Protein AF-B8IVF6-F1 (afdb_monomer_lite)

pLDDT: mean 84.0, std 19.97, range [34.59, 98.38]

Foldseek 3Di:
DPPDDDPQPDLLCVLVVLCVVVVDDLVRLCVQLVDDSLVNVCSNVQHPDVVHGDDPVNSVSVVVSVVCVVVQWDADPVVRDIDHVPPPPPPDDDDDDDDDDD

Sequence (102 aa):
MPKSPEPYTTEGERARAWREACGFSRRELAAQTGYAESSIAAIERGQWKPGQPVDEATMQTYRLACAAVALGVTFDWLTVRLRPMAADIVVGPEAYLPPRKG

Organism: Methylobacterium nodulans (strain LMG 21967 / CNCM I-2342 / ORS 2060) (NCBI:txid460265)

InterPro domains:
  IPR001387 Cro/C1-type, helix-turn-helix domain [PS50943] (16-47)
  IPR001387 Cro/C1-type, helix-turn-helix domain [SM00530] (14-78)
  IPR001387 Cro/C1-type, helix-turn-helix domain [cd00093] (12-78)
  IPR010982 Lambda repressor-like, DNA-binding domain superfamily [G3DSA:1.10.260.40] (9-82)
  IPR010982 Lambda repressor-like, DNA-binding domain superfamily [SSF47413] (9-79)

Radius of gyration: 18.38 Å; chains: 1; bounding box: 33×59×48 Å

Secondary structure (DSSP, 8-state):
-PPPP----SHHHHHHHHHHHTT--HHHHHHHH---HHHHHHHHTTEEETTEEPPHHHHHHHHHHHHHHHHTEEEETTTTEEEETT------S----PPPP-

Structure (mmCIF, N/CA/C/O backbone):
data_AF-B8IVF6-F1
#
_entry.id   AF-B8IVF6-F1
#
loop_
_atom_site.group_PDB
_atom_site.id
_atom_site.type_symbol
_atom_site.label_atom_id
_atom_site.label_alt_id
_atom_site.label_comp_id
_atom_site.label_asym_id
_atom_site.label_entity_id
_atom_site.label_seq_id
_atom_site.pdbx_PDB_ins_code
_atom_site.Cartn_x
_atom_site.Cartn_y
_atom_site.Cartn_z
_atom_site.occupancy
_atom_site.B_iso_or_equiv
_atom_site.auth_seq_id
_atom_site.auth_comp_id
_atom_site.auth_asym_id
_atom_site.auth_atom_id
_atom_site.pdbx_PDB_model_num
ATOM 1 N N . MET A 1 1 ? -10.626 -23.205 -6.540 1.00 34.59 1 MET A N 1
ATOM 2 C CA . MET A 1 1 ? -9.265 -22.816 -6.113 1.00 34.59 1 MET A CA 1
ATOM 3 C C . MET A 1 1 ? -8.821 -21.651 -6.978 1.00 34.59 1 MET A C 1
ATOM 5 O O . MET A 1 1 ? -8.915 -21.802 -8.194 1.00 34.59 1 MET A O 1
ATOM 9 N N . PRO A 1 2 ? -8.397 -20.503 -6.420 1.00 43.91 2 PRO A N 1
ATOM 10 C CA . PRO A 1 2 ? -7.670 -19.527 -7.225 1.00 43.91 2 PRO A CA 1
ATOM 11 C C . PRO A 1 2 ? -6.451 -20.228 -7.838 1.00 43.91 2 PRO A C 1
ATOM 13 O O . PRO A 1 2 ? -5.815 -21.054 -7.177 1.00 43.91 2 PRO A O 1
ATOM 16 N N . LYS A 1 3 ? -6.196 -19.983 -9.129 1.00 40.44 3 LYS A N 1
ATOM 17 C CA . LYS A 1 3 ? -5.063 -20.582 -9.840 1.00 40.44 3 LYS A CA 1
ATOM 18 C C . LYS A 1 3 ? -3.779 -20.210 -9.099 1.00 40.44 3 LYS A C 1
ATOM 20 O O . LYS A 1 3 ? -3.578 -19.039 -8.791 1.00 40.44 3 LYS A O 1
ATOM 25 N N . SER A 1 4 ? -2.951 -21.212 -8.805 1.00 40.53 4 SER A N 1
ATOM 26 C CA . SER A 1 4 ? -1.604 -21.001 -8.273 1.00 40.53 4 SER A CA 1
ATOM 27 C C . SER A 1 4 ? -0.883 -20.037 -9.217 1.00 40.53 4 SER A C 1
ATOM 29 O O . SER A 1 4 ? -0.843 -20.331 -10.415 1.00 40.53 4 SER A O 1
ATOM 31 N N . PRO A 1 5 ? -0.399 -18.875 -8.753 1.00 54.41 5 PRO A N 1
ATOM 32 C CA . PRO A 1 5 ? 0.227 -17.935 -9.658 1.00 54.41 5 PRO A CA 1
ATOM 33 C C . PRO A 1 5 ? 1.550 -18.539 -10.133 1.00 54.41 5 PRO A C 1
ATOM 35 O O . PRO A 1 5 ? 2.370 -18.975 -9.324 1.00 54.41 5 PRO A O 1
ATOM 38 N N . GLU A 1 6 ? 1.743 -18.557 -11.452 1.00 55.66 6 GLU A N 1
ATOM 39 C CA . GLU A 1 6 ? 3.069 -18.430 -12.070 1.00 55.66 6 GLU A CA 1
ATOM 40 C C . GLU A 1 6 ? 3.910 -17.452 -11.226 1.00 55.66 6 GLU A C 1
ATOM 42 O O . GLU A 1 6 ? 3.348 -16.457 -10.747 1.00 55.66 6 GLU A O 1
ATOM 47 N N . PRO A 1 7 ? 5.208 -17.703 -10.976 1.00 54.56 7 PRO A N 1
ATOM 48 C CA . PRO A 1 7 ? 5.988 -16.863 -10.075 1.00 54.56 7 PRO A CA 1
ATOM 49 C C . PRO A 1 7 ? 5.909 -15.413 -10.554 1.00 54.56 7 PRO A C 1
ATOM 51 O O . PRO A 1 7 ? 6.379 -15.094 -11.643 1.00 54.56 7 PRO A O 1
ATOM 54 N N . TYR A 1 8 ? 5.268 -14.546 -9.763 1.00 61.00 8 TYR A N 1
ATOM 55 C CA . TYR A 1 8 ? 5.114 -13.137 -10.111 1.00 61.00 8 TYR A CA 1
ATOM 56 C C . TYR A 1 8 ? 6.485 -12.553 -10.445 1.00 61.00 8 TYR A C 1
ATOM 58 O O . TYR A 1 8 ? 7.387 -12.546 -9.602 1.00 61.00 8 TYR A O 1
ATOM 66 N N . THR A 1 9 ? 6.648 -12.064 -11.668 1.00 77.25 9 THR A N 1
ATOM 67 C CA . THR A 1 9 ? 7.951 -11.642 -12.184 1.00 77.25 9 THR A CA 1
ATOM 68 C C . THR A 1 9 ? 8.347 -10.271 -11.643 1.00 77.25 9 THR A C 1
ATOM 70 O O . THR A 1 9 ? 9.534 -9.979 -11.514 1.00 77.25 9 THR A O 1
ATOM 73 N N . THR A 1 10 ? 7.372 -9.448 -11.231 1.00 89.56 10 THR A N 1
ATOM 74 C CA . THR A 1 10 ? 7.614 -8.108 -10.670 1.00 89.56 10 THR A CA 1
ATOM 75 C C . THR A 1 10 ? 6.790 -7.808 -9.413 1.00 89.56 10 THR A C 1
ATOM 77 O O . THR A 1 10 ? 5.791 -8.465 -9.110 1.00 89.56 10 THR A O 1
ATOM 80 N N . GLU A 1 11 ? 7.219 -6.807 -8.638 1.00 91.56 11 GLU A N 1
ATOM 81 C CA . GLU A 1 11 ? 6.480 -6.317 -7.461 1.00 91.56 11 GLU A CA 1
ATOM 82 C C . GLU A 1 11 ? 5.110 -5.731 -7.837 1.00 91.56 11 GLU A C 1
ATOM 84 O O . GLU A 1 11 ? 4.137 -5.938 -7.114 1.00 91.56 11 GLU A O 1
ATOM 89 N N . GLY A 1 12 ? 4.999 -5.078 -8.998 1.00 95.50 12 GLY A N 1
ATOM 90 C CA . GLY A 1 12 ? 3.726 -4.558 -9.504 1.00 95.50 12 GLY A CA 1
ATOM 91 C C . GLY A 1 12 ? 2.705 -5.663 -9.792 1.00 95.50 12 GLY A C 1
ATOM 92 O O . GLY A 1 12 ? 1.530 -5.539 -9.441 1.00 95.50 12 GLY A O 1
ATOM 93 N N . GLU A 1 13 ? 3.153 -6.795 -10.336 1.00 95.25 13 GLU A N 1
ATOM 94 C CA . GLU A 1 13 ? 2.293 -7.966 -10.543 1.00 95.25 13 GLU A CA 1
ATOM 95 C C . GLU A 1 13 ? 1.813 -8.569 -9.218 1.00 95.25 13 GLU A C 1
ATOM 97 O O . GLU A 1 13 ? 0.636 -8.914 -9.099 1.00 95.25 13 GLU A O 1
ATOM 102 N N . ARG A 1 14 ? 2.687 -8.631 -8.201 1.00 95.12 14 ARG A N 1
ATOM 103 C CA . ARG A 1 14 ? 2.309 -9.071 -6.845 1.00 95.12 14 ARG A CA 1
ATOM 104 C C . ARG A 1 14 ? 1.258 -8.156 -6.228 1.00 95.12 14 ARG A C 1
ATOM 106 O O . ARG A 1 14 ? 0.266 -8.647 -5.696 1.00 95.12 14 ARG A O 1
ATOM 113 N N . ALA A 1 15 ? 1.456 -6.842 -6.333 1.00 96.44 15 ALA A N 1
ATOM 114 C CA . ALA A 1 15 ? 0.502 -5.836 -5.877 1.00 96.44 15 ALA A CA 1
ATOM 115 C C . ALA A 1 15 ? -0.874 -6.019 -6.535 1.00 96.44 15 ALA A C 1
ATOM 117 O O . ALA A 1 15 ? -1.894 -6.088 -5.844 1.00 96.44 15 ALA A O 1
ATOM 118 N N . ARG A 1 16 ? -0.895 -6.175 -7.864 1.00 97.31 16 ARG A N 1
ATOM 119 C CA . ARG A 1 16 ? -2.123 -6.408 -8.629 1.00 97.31 16 ARG A CA 1
ATOM 120 C C . ARG A 1 16 ? -2.838 -7.679 -8.186 1.00 97.31 16 ARG A C 1
ATOM 122 O O . ARG A 1 16 ? -4.044 -7.652 -7.952 1.00 97.31 16 ARG A O 1
ATOM 129 N N . ALA A 1 17 ? -2.103 -8.780 -8.085 1.00 95.44 17 ALA A N 1
ATOM 130 C CA . ALA A 1 17 ? -2.684 -10.069 -7.755 1.00 95.44 17 ALA A CA 1
ATOM 131 C C . ALA A 1 17 ? -3.227 -10.108 -6.324 1.00 95.44 17 ALA A C 1
ATOM 133 O O . ALA A 1 17 ? -4.308 -10.646 -6.100 1.00 95.44 17 ALA A O 1
ATOM 134 N N . TRP A 1 18 ? -2.529 -9.482 -5.371 1.00 96.44 18 TRP A N 1
ATOM 135 C CA . TRP A 1 18 ? -3.044 -9.295 -4.017 1.00 96.44 18 TRP A CA 1
ATOM 136 C C . TRP A 1 18 ? -4.353 -8.495 -4.022 1.00 96.44 18 TRP A C 1
ATOM 138 O O . TRP A 1 18 ? -5.344 -8.957 -3.458 1.00 96.44 18 TRP A O 1
ATOM 148 N N . ARG A 1 19 ? -4.404 -7.347 -4.720 1.00 97.69 19 ARG A N 1
ATOM 149 C CA . ARG A 1 19 ? -5.626 -6.528 -4.808 1.00 97.69 19 ARG A CA 1
ATOM 150 C C . ARG A 1 19 ? -6.799 -7.334 -5.372 1.00 97.69 19 ARG A C 1
ATOM 152 O O . ARG A 1 19 ? -7.898 -7.286 -4.823 1.00 97.69 19 ARG A O 1
ATOM 159 N N . GLU A 1 20 ? -6.570 -8.053 -6.469 1.00 96.81 20 GLU A N 1
ATOM 160 C CA . GLU A 1 20 ? -7.591 -8.878 -7.124 1.00 96.81 20 GLU A CA 1
ATOM 161 C C . GLU A 1 20 ? -8.044 -10.042 -6.227 1.00 96.81 20 GLU A C 1
ATOM 163 O O . GLU A 1 20 ? -9.240 -10.316 -6.153 1.00 96.81 20 GLU A O 1
ATOM 168 N N . ALA A 1 21 ? -7.131 -10.670 -5.478 1.00 94.31 21 ALA A N 1
ATOM 169 C CA . ALA A 1 21 ? -7.461 -11.717 -4.509 1.00 94.31 21 ALA A CA 1
ATOM 170 C C . ALA A 1 21 ? -8.296 -11.201 -3.323 1.00 94.31 21 ALA A C 1
ATOM 172 O O . ALA A 1 21 ? -9.134 -11.935 -2.803 1.00 94.31 21 ALA A O 1
ATOM 173 N N . CYS A 1 22 ? -8.114 -9.938 -2.925 1.00 92.06 22 CYS A N 1
ATOM 174 C CA . CYS A 1 22 ? -8.962 -9.261 -1.941 1.00 92.06 22 CYS A CA 1
ATOM 175 C C . CYS A 1 22 ? -10.316 -8.795 -2.509 1.00 92.06 22 CYS A C 1
ATOM 177 O O . CYS A 1 22 ? -11.137 -8.274 -1.760 1.00 92.06 22 CYS A O 1
ATOM 179 N N . GLY A 1 23 ? -10.565 -8.965 -3.813 1.00 94.38 23 GLY A N 1
ATOM 180 C CA . GLY A 1 23 ? -11.821 -8.575 -4.457 1.00 94.38 23 GLY A CA 1
ATOM 181 C C . GLY A 1 23 ? -11.970 -7.073 -4.704 1.00 94.38 23 GLY A C 1
ATOM 182 O O . GLY A 1 23 ? -13.068 -6.623 -5.014 1.00 94.38 23 GLY A O 1
ATOM 183 N N . PHE A 1 24 ? -10.893 -6.290 -4.592 1.00 96.62 24 PHE A N 1
ATOM 184 C CA . PHE A 1 24 ? -10.953 -4.843 -4.787 1.00 96.62 24 PHE A CA 1
ATOM 185 C C . PHE A 1 24 ? -10.724 -4.445 -6.250 1.00 96.62 24 PHE A C 1
ATOM 187 O O . PHE A 1 24 ? -9.763 -4.863 -6.904 1.00 96.62 24 PHE A O 1
ATOM 194 N N . SER A 1 25 ? -11.534 -3.518 -6.751 1.00 98.19 25 SER A N 1
ATOM 195 C CA . SER A 1 25 ? -11.146 -2.644 -7.860 1.00 98.19 25 SER A CA 1
ATOM 196 C C . SER A 1 25 ? -10.048 -1.667 -7.419 1.00 98.19 25 SER A C 1
ATOM 198 O O . SER A 1 25 ? -9.838 -1.422 -6.228 1.00 98.19 25 SER A O 1
ATOM 200 N N . ARG A 1 26 ? -9.331 -1.060 -8.375 1.00 98.38 26 ARG A N 1
ATOM 201 C CA . ARG A 1 26 ? -8.333 -0.024 -8.045 1.00 98.38 26 ARG A CA 1
ATOM 202 C C . ARG A 1 26 ? -8.972 1.168 -7.333 1.00 98.38 26 ARG A C 1
ATOM 204 O O . ARG A 1 26 ? -8.397 1.668 -6.374 1.00 98.38 26 ARG A O 1
ATOM 211 N N . ARG A 1 27 ? -10.172 1.574 -7.759 1.00 97.81 27 ARG A N 1
ATOM 212 C CA . ARG A 1 27 ? -10.964 2.641 -7.132 1.00 97.81 27 ARG A CA 1
ATOM 213 C C . ARG A 1 27 ? -11.316 2.338 -5.672 1.00 97.81 27 ARG A C 1
ATOM 215 O O . ARG A 1 27 ? -11.244 3.227 -4.832 1.00 97.81 27 ARG A O 1
ATOM 222 N N . GLU A 1 28 ? -11.674 1.096 -5.353 1.00 97.44 28 GLU A N 1
ATOM 223 C CA . GLU A 1 28 ? -11.977 0.696 -3.970 1.00 97.44 28 GLU A CA 1
ATOM 224 C C . GLU A 1 28 ? -10.723 0.661 -3.097 1.00 97.44 28 GLU A C 1
ATOM 226 O O . GLU A 1 28 ? -10.751 1.137 -1.964 1.00 97.44 28 GLU A O 1
ATOM 231 N N . LEU A 1 29 ? -9.600 0.165 -3.625 1.00 97.38 29 LEU A N 1
ATOM 232 C CA . LEU A 1 29 ? -8.335 0.203 -2.893 1.00 97.38 29 LEU A CA 1
ATOM 233 C C . LEU A 1 29 ? -7.842 1.645 -2.683 1.00 97.38 29 LEU A C 1
ATOM 235 O O . LEU A 1 29 ? -7.336 1.973 -1.611 1.00 97.38 29 LEU A O 1
ATOM 239 N N . ALA A 1 30 ? -8.023 2.520 -3.674 1.00 97.75 30 ALA A N 1
ATOM 240 C CA . ALA A 1 30 ? -7.736 3.950 -3.564 1.00 97.75 30 ALA A CA 1
ATOM 241 C C . ALA A 1 30 ? -8.503 4.590 -2.398 1.00 97.75 30 ALA A C 1
ATOM 243 O O . ALA A 1 30 ? -7.903 5.273 -1.571 1.00 97.75 30 ALA A O 1
ATOM 244 N N . ALA A 1 31 ? -9.802 4.294 -2.272 1.00 95.25 31 ALA A N 1
ATOM 245 C CA . ALA A 1 31 ? -10.631 4.808 -1.182 1.00 95.25 31 ALA A CA 1
ATOM 246 C C . ALA A 1 31 ? -10.139 4.376 0.212 1.00 95.25 31 ALA A C 1
ATOM 248 O O . ALA A 1 31 ? -10.272 5.138 1.164 1.00 95.25 31 ALA A O 1
ATOM 249 N N . GLN A 1 32 ? -9.554 3.182 0.335 1.00 94.31 32 GLN A N 1
ATOM 250 C CA . GLN A 1 32 ? -9.069 2.664 1.620 1.00 94.31 32 GLN A CA 1
ATOM 251 C C . GLN A 1 32 ? -7.639 3.092 1.962 1.00 94.31 32 GLN A C 1
ATOM 253 O O . GLN A 1 32 ? -7.295 3.215 3.133 1.00 94.31 32 GLN A O 1
ATOM 258 N N . THR A 1 33 ? -6.795 3.300 0.952 1.00 95.75 33 THR A N 1
ATOM 259 C CA . THR A 1 33 ? -5.366 3.604 1.141 1.00 95.75 33 THR A CA 1
ATOM 260 C C . THR A 1 33 ? -5.038 5.091 1.043 1.00 95.75 33 THR A C 1
ATOM 262 O O . THR A 1 33 ? -3.939 5.495 1.411 1.00 95.75 33 THR A O 1
ATOM 265 N N . GLY A 1 34 ? -5.949 5.906 0.503 1.00 94.81 34 GLY A N 1
ATOM 266 C CA . GLY A 1 34 ? -5.706 7.320 0.209 1.00 94.81 34 GLY A CA 1
ATOM 267 C C . GLY A 1 34 ? -4.852 7.569 -1.042 1.00 94.81 34 GLY A C 1
ATOM 268 O O . GLY A 1 34 ? -4.597 8.722 -1.386 1.00 94.81 34 GLY A O 1
ATOM 269 N N . TYR A 1 35 ? -4.419 6.524 -1.754 1.00 97.56 35 TYR A N 1
ATOM 270 C CA . TYR A 1 35 ? -3.745 6.676 -3.044 1.00 97.56 35 TYR A CA 1
ATOM 271 C C . TYR A 1 35 ? -4.734 7.080 -4.138 1.00 97.56 35 TYR A C 1
ATOM 273 O O . TYR A 1 35 ? -5.886 6.656 -4.146 1.00 97.56 35 TYR A O 1
ATOM 281 N N . ALA A 1 36 ? -4.260 7.823 -5.139 1.00 97.88 36 ALA A N 1
ATOM 282 C CA . ALA A 1 36 ? -5.014 7.989 -6.376 1.00 97.88 36 ALA A CA 1
ATOM 283 C C . ALA A 1 36 ? -5.099 6.656 -7.142 1.00 97.88 36 ALA A C 1
ATOM 285 O O . ALA A 1 36 ? -4.131 5.894 -7.202 1.00 97.88 36 ALA A O 1
ATOM 286 N N . GLU A 1 37 ? -6.228 6.403 -7.806 1.00 98.25 37 GLU A N 1
ATOM 287 C CA . GLU A 1 37 ? -6.419 5.204 -8.637 1.00 98.25 37 GLU A CA 1
ATOM 288 C C . GLU A 1 37 ? -5.346 5.078 -9.735 1.00 98.25 37 GLU A C 1
ATOM 290 O O . GLU A 1 37 ? -4.831 3.990 -10.004 1.00 98.25 37 GLU A O 1
ATOM 295 N N . SER A 1 38 ? -4.951 6.208 -10.330 1.00 97.25 38 SER A N 1
ATOM 296 C CA . SER A 1 38 ? -3.876 6.286 -11.324 1.00 97.25 38 SER A CA 1
ATOM 297 C C . SER A 1 38 ? -2.511 5.899 -10.751 1.00 97.25 38 SER A C 1
ATOM 299 O O . SER A 1 38 ? -1.720 5.263 -11.449 1.00 97.25 38 SER A O 1
ATOM 301 N N . SER A 1 39 ? -2.250 6.217 -9.480 1.00 97.81 39 SER A N 1
ATOM 302 C CA . SER A 1 39 ? -1.027 5.809 -8.788 1.00 97.81 39 SER A CA 1
ATOM 303 C C . SER A 1 39 ? -0.982 4.305 -8.569 1.00 97.81 39 SER A C 1
ATOM 305 O O . SER A 1 39 ? 0.040 3.682 -8.837 1.00 97.81 39 SER A O 1
ATOM 307 N N . ILE A 1 40 ? -2.105 3.702 -8.177 1.00 98.38 40 ILE A N 1
ATOM 308 C CA . ILE A 1 40 ? -2.222 2.243 -8.061 1.00 98.38 40 ILE A CA 1
ATOM 309 C C . ILE A 1 40 ? -1.965 1.585 -9.420 1.00 98.38 40 ILE A C 1
ATOM 311 O O . ILE A 1 40 ? -1.183 0.645 -9.516 1.00 98.38 40 ILE A O 1
ATOM 315 N N . ALA A 1 41 ? -2.557 2.109 -10.498 1.00 98.12 41 ALA A N 1
ATOM 316 C CA . ALA A 1 41 ? -2.319 1.589 -11.844 1.00 98.12 41 ALA A CA 1
ATOM 317 C C . ALA A 1 41 ? -0.845 1.705 -12.283 1.00 98.12 41 ALA A C 1
ATOM 319 O O . ALA A 1 41 ? -0.333 0.815 -12.962 1.00 98.12 41 ALA A O 1
ATOM 320 N N . ALA A 1 42 ? -0.157 2.786 -11.907 1.00 97.50 42 ALA A N 1
ATOM 321 C CA . ALA A 1 42 ? 1.266 2.969 -12.181 1.00 97.50 42 ALA A CA 1
ATOM 322 C C . ALA A 1 42 ? 2.147 1.985 -11.396 1.00 97.50 42 ALA A C 1
ATOM 324 O O . ALA A 1 42 ? 3.048 1.374 -11.976 1.00 97.50 42 ALA A O 1
ATOM 325 N N . ILE A 1 43 ? 1.834 1.782 -10.115 1.00 97.88 43 ILE A N 1
ATOM 326 C CA . ILE A 1 43 ? 2.494 0.819 -9.229 1.00 97.88 43 ILE A CA 1
ATOM 327 C C . ILE A 1 43 ? 2.347 -0.609 -9.751 1.00 97.88 43 ILE A C 1
ATOM 329 O O . ILE A 1 43 ? 3.341 -1.314 -9.902 1.00 97.88 43 ILE A O 1
ATOM 333 N N . GLU A 1 44 ? 1.134 -1.020 -10.115 1.00 97.50 44 GLU A N 1
ATOM 334 C CA . GLU A 1 44 ? 0.877 -2.367 -10.638 1.00 97.50 44 GLU A CA 1
ATOM 335 C C . GLU A 1 44 ? 1.575 -2.646 -11.970 1.00 97.50 44 GLU A C 1
ATOM 337 O O . GLU A 1 44 ? 1.917 -3.786 -12.273 1.00 97.50 44 GLU A O 1
ATOM 342 N N . ARG A 1 45 ? 1.804 -1.603 -12.772 1.00 96.12 45 ARG A N 1
ATOM 343 C CA . ARG A 1 45 ? 2.600 -1.684 -14.002 1.00 96.12 45 ARG A CA 1
ATOM 344 C C . ARG A 1 45 ? 4.111 -1.639 -13.730 1.00 96.12 45 ARG A C 1
ATOM 346 O O . ARG A 1 45 ? 4.897 -1.886 -14.638 1.00 96.12 45 ARG A O 1
ATOM 353 N N . GLY A 1 46 ? 4.529 -1.284 -12.514 1.00 95.56 46 GLY A N 1
ATOM 354 C CA . GLY A 1 46 ? 5.930 -1.088 -12.138 1.00 95.56 46 GLY A CA 1
ATOM 355 C C . GLY A 1 46 ? 6.563 0.187 -12.706 1.00 95.56 46 GLY A C 1
ATOM 356 O O . GLY A 1 46 ? 7.785 0.320 -12.684 1.00 95.56 46 GLY A O 1
ATOM 357 N N . GLN A 1 47 ? 5.764 1.127 -13.230 1.00 94.56 47 GLN A N 1
ATOM 358 C CA . GLN A 1 47 ? 6.258 2.343 -13.884 1.00 94.56 47 GLN A CA 1
ATOM 359 C C . GLN A 1 47 ? 5.388 3.566 -13.583 1.00 94.56 47 GLN A C 1
ATOM 361 O O . GLN A 1 47 ? 4.213 3.624 -13.978 1.00 94.56 47 GLN A O 1
ATOM 366 N N . TRP A 1 48 ? 6.010 4.583 -12.978 1.00 89.88 48 TRP A N 1
ATOM 367 C CA . TRP A 1 48 ? 5.394 5.885 -12.711 1.00 89.88 48 TRP A CA 1
ATOM 368 C C . TRP A 1 48 ? 5.081 6.651 -13.994 1.00 89.88 48 TRP A C 1
ATOM 370 O O . TRP A 1 48 ? 3.996 7.210 -14.153 1.00 89.88 48 TRP A O 1
ATOM 380 N N . LYS A 1 49 ? 6.037 6.642 -14.922 1.00 89.12 49 LYS A N 1
ATOM 381 C CA . LYS A 1 49 ? 5.967 7.232 -16.262 1.00 89.12 49 LYS A CA 1
ATOM 382 C C . LYS A 1 49 ? 6.697 6.299 -17.236 1.00 89.12 49 LYS A C 1
ATOM 384 O O . LYS A 1 49 ? 7.451 5.441 -16.774 1.00 89.12 49 LYS A O 1
ATOM 389 N N . PRO A 1 50 ? 6.513 6.436 -18.560 1.00 89.19 50 PRO A N 1
ATOM 390 C CA . PRO A 1 50 ? 7.245 5.623 -19.529 1.00 89.19 50 PRO A CA 1
ATOM 391 C C . PRO A 1 50 ? 8.758 5.656 -19.269 1.00 89.19 50 PRO A C 1
ATOM 393 O O . PRO A 1 50 ? 9.354 6.728 -19.211 1.00 89.19 50 PRO A O 1
ATOM 396 N N . GLY A 1 51 ? 9.358 4.482 -19.060 1.00 90.31 51 GLY A N 1
ATOM 397 C CA . GLY A 1 51 ? 10.792 4.339 -18.776 1.00 90.31 51 GLY A CA 1
ATOM 398 C C . GLY A 1 51 ? 11.237 4.744 -17.364 1.00 90.31 51 GLY A C 1
ATOM 399 O O . GLY A 1 51 ? 12.405 4.564 -17.037 1.00 90.31 51 GLY A O 1
ATOM 400 N N . GLN A 1 52 ? 10.334 5.242 -16.514 1.00 93.62 52 GLN A N 1
ATOM 401 C CA . GLN A 1 52 ? 10.626 5.565 -15.119 1.00 93.62 52 GLN A CA 1
ATOM 402 C C . GLN A 1 52 ? 10.057 4.469 -14.202 1.00 93.62 52 GLN A C 1
ATOM 404 O O . GLN A 1 52 ? 8.835 4.435 -13.997 1.00 93.62 52 GLN A O 1
ATOM 409 N N . PRO A 1 53 ? 10.902 3.579 -13.644 1.00 94.19 53 PRO A N 1
ATOM 410 C CA . PRO A 1 53 ? 10.441 2.548 -12.726 1.00 94.19 53 PRO A CA 1
ATOM 411 C C . PRO A 1 53 ? 9.911 3.163 -11.429 1.00 94.19 53 PRO A C 1
ATOM 413 O O . PRO A 1 53 ? 10.268 4.281 -11.049 1.00 94.19 53 PRO A O 1
ATOM 416 N N . VAL A 1 54 ? 9.048 2.417 -10.749 1.00 95.44 54 VAL A N 1
ATOM 417 C CA . VAL A 1 54 ? 8.652 2.734 -9.376 1.00 95.44 54 VAL A CA 1
ATOM 418 C C . VAL A 1 54 ? 9.828 2.422 -8.457 1.00 95.44 54 VAL A C 1
ATOM 420 O O . VAL A 1 54 ? 10.356 1.312 -8.486 1.00 95.44 54 VAL A O 1
ATOM 423 N N . ASP A 1 55 ? 10.264 3.408 -7.676 1.00 95.69 55 ASP A N 1
ATOM 424 C CA . ASP A 1 55 ? 11.354 3.219 -6.723 1.00 95.69 55 ASP A CA 1
ATOM 425 C C . ASP A 1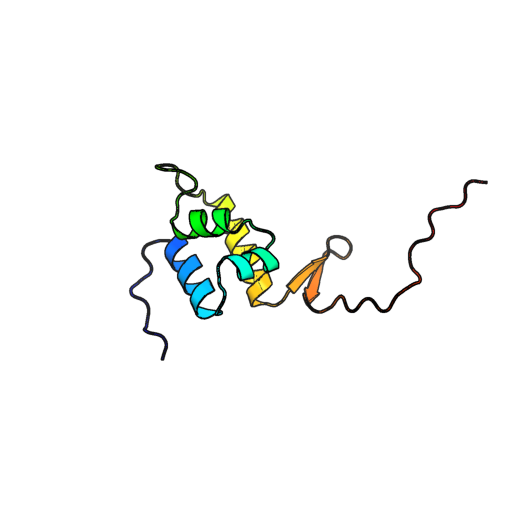 55 ? 10.936 2.366 -5.513 1.00 95.69 55 ASP A C 1
ATOM 427 O O . ASP A 1 55 ? 9.754 2.193 -5.199 1.00 95.69 55 ASP A O 1
ATOM 431 N N . GLU A 1 56 ? 11.935 1.820 -4.820 1.00 95.38 56 GLU A N 1
ATOM 432 C CA . GLU A 1 56 ? 11.706 0.916 -3.691 1.00 95.38 56 GLU A CA 1
ATOM 433 C C . GLU A 1 56 ? 11.017 1.614 -2.510 1.00 95.38 56 GLU A C 1
ATOM 435 O O . GLU A 1 56 ? 10.183 1.001 -1.851 1.00 95.38 56 GLU A O 1
ATOM 440 N N . ALA A 1 57 ? 11.299 2.897 -2.261 1.00 96.56 57 ALA A N 1
ATOM 441 C CA . ALA A 1 57 ? 10.670 3.640 -1.168 1.00 96.56 57 ALA A CA 1
ATOM 442 C C . ALA A 1 57 ? 9.156 3.772 -1.389 1.00 96.56 57 ALA A C 1
ATOM 444 O O . ALA A 1 57 ? 8.363 3.486 -0.491 1.00 96.56 57 ALA A O 1
ATOM 445 N N . THR A 1 58 ? 8.751 4.118 -2.611 1.00 96.00 58 THR A N 1
ATOM 446 C CA . THR A 1 58 ? 7.351 4.137 -3.033 1.00 96.00 58 THR A CA 1
ATOM 447 C C . THR A 1 58 ? 6.709 2.772 -2.831 1.00 96.00 58 THR A C 1
ATOM 449 O O . THR A 1 58 ? 5.609 2.684 -2.274 1.00 96.00 58 THR A O 1
ATOM 452 N N . MET A 1 59 ? 7.378 1.702 -3.277 1.00 96.25 59 MET A N 1
ATOM 453 C CA . MET A 1 59 ? 6.842 0.357 -3.111 1.00 96.25 59 MET A CA 1
ATOM 454 C C . MET A 1 59 ? 6.698 -0.027 -1.645 1.00 96.25 59 MET A C 1
ATOM 456 O O . MET A 1 59 ? 5.669 -0.574 -1.255 1.00 96.25 59 MET A O 1
ATOM 460 N N . GLN A 1 60 ? 7.680 0.294 -0.810 1.00 97.38 60 GLN A N 1
ATOM 461 C CA . GLN A 1 60 ? 7.611 0.045 0.621 1.00 97.38 60 GLN A CA 1
ATOM 462 C C . GLN A 1 60 ? 6.413 0.763 1.257 1.00 97.38 60 GLN A C 1
ATOM 464 O O . GLN A 1 60 ? 5.654 0.130 1.993 1.00 97.38 60 GLN A O 1
ATOM 469 N N . THR A 1 61 ? 6.188 2.044 0.947 1.00 97.75 61 THR A N 1
ATOM 470 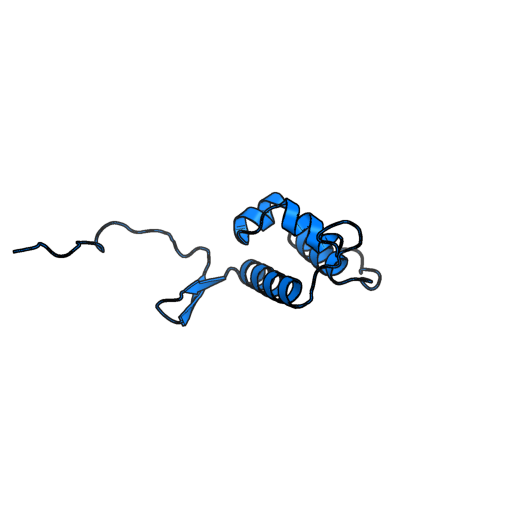C CA . THR A 1 61 ? 5.013 2.782 1.441 1.00 97.75 61 THR A CA 1
ATOM 471 C C . THR A 1 61 ? 3.710 2.136 0.975 1.00 97.75 61 THR A C 1
ATOM 473 O O . THR A 1 61 ? 2.795 1.940 1.775 1.00 97.75 61 THR A O 1
ATOM 476 N N . TYR A 1 62 ? 3.639 1.729 -0.293 1.00 97.56 62 TYR A N 1
ATOM 477 C CA . TYR A 1 62 ? 2.455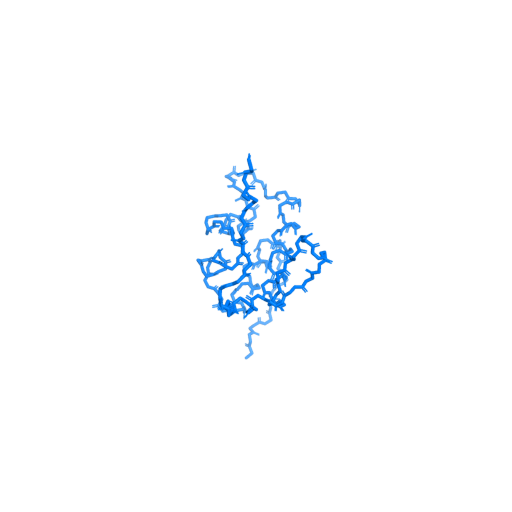 1.076 -0.837 1.00 97.56 62 TYR A CA 1
ATOM 478 C C . TYR A 1 62 ? 2.179 -0.286 -0.182 1.00 97.56 62 TYR A C 1
ATOM 480 O O . TYR A 1 62 ? 1.028 -0.586 0.143 1.00 97.56 62 TYR A O 1
ATOM 488 N N . ARG A 1 63 ? 3.219 -1.089 0.093 1.00 96.94 63 ARG A N 1
ATOM 489 C CA . ARG A 1 63 ? 3.090 -2.355 0.836 1.00 96.94 63 ARG A CA 1
ATOM 490 C C . ARG A 1 63 ? 2.522 -2.122 2.234 1.00 96.94 63 ARG A C 1
ATOM 492 O O . ARG A 1 63 ? 1.626 -2.853 2.642 1.00 96.94 63 ARG A O 1
ATOM 499 N N . LEU A 1 64 ? 2.999 -1.100 2.947 1.00 97.56 64 LEU A N 1
ATOM 500 C CA . LEU A 1 64 ? 2.487 -0.761 4.279 1.00 97.56 64 LEU A CA 1
ATOM 501 C C . LEU A 1 64 ? 1.019 -0.319 4.234 1.00 97.56 64 LEU A C 1
ATOM 503 O O . LEU A 1 64 ? 0.231 -0.765 5.064 1.00 97.56 64 LEU A O 1
ATOM 507 N N . ALA A 1 65 ? 0.630 0.486 3.242 1.00 96.62 65 ALA A N 1
ATOM 508 C CA . ALA A 1 65 ? -0.766 0.875 3.050 1.00 96.62 65 ALA A CA 1
ATOM 509 C C . ALA A 1 65 ? -1.666 -0.339 2.750 1.00 96.62 65 ALA A C 1
ATOM 511 O O . ALA A 1 65 ? -2.730 -0.487 3.348 1.00 96.62 65 ALA A O 1
ATOM 512 N N . CYS A 1 66 ? -1.225 -1.252 1.880 1.00 97.00 66 CYS A N 1
ATOM 513 C CA . CYS A 1 66 ? -1.959 -2.486 1.586 1.00 97.00 66 CYS A CA 1
ATOM 514 C C . CYS A 1 66 ? -2.051 -3.410 2.809 1.00 97.00 66 CYS A C 1
ATOM 516 O O . CYS A 1 66 ? -3.102 -3.994 3.058 1.00 97.00 66 CYS A O 1
ATOM 518 N N . ALA A 1 67 ? -0.981 -3.518 3.602 1.00 96.56 67 ALA A N 1
ATOM 519 C CA . ALA A 1 67 ? -0.981 -4.291 4.840 1.00 96.56 67 ALA A CA 1
ATOM 520 C C . ALA A 1 67 ? -1.967 -3.719 5.870 1.00 96.56 67 ALA A C 1
ATOM 522 O O . ALA A 1 67 ? -2.695 -4.483 6.499 1.00 96.56 67 ALA A O 1
ATOM 523 N N . ALA A 1 68 ? -2.039 -2.392 6.004 1.00 96.31 68 ALA A N 1
ATOM 524 C CA . ALA A 1 68 ? -3.010 -1.723 6.865 1.00 96.31 68 ALA A CA 1
ATOM 525 C C . ALA A 1 68 ? -4.454 -2.086 6.471 1.00 96.31 68 ALA A C 1
ATOM 527 O O . ALA A 1 68 ? -5.239 -2.500 7.324 1.00 96.31 68 ALA A O 1
ATOM 528 N N . VAL A 1 69 ? -4.762 -2.058 5.167 1.00 95.38 69 VAL A N 1
ATOM 529 C CA . VAL A 1 69 ? -6.059 -2.497 4.624 1.00 95.38 69 VAL A CA 1
ATOM 530 C C . VAL A 1 69 ? -6.317 -3.981 4.892 1.00 95.38 69 VAL A C 1
ATOM 532 O O . VAL A 1 69 ? -7.388 -4.334 5.375 1.00 95.38 69 VAL A O 1
ATOM 535 N N . ALA A 1 70 ? -5.338 -4.853 4.633 1.00 93.69 70 ALA A N 1
ATOM 536 C CA . ALA A 1 70 ? -5.468 -6.297 4.848 1.00 93.69 70 ALA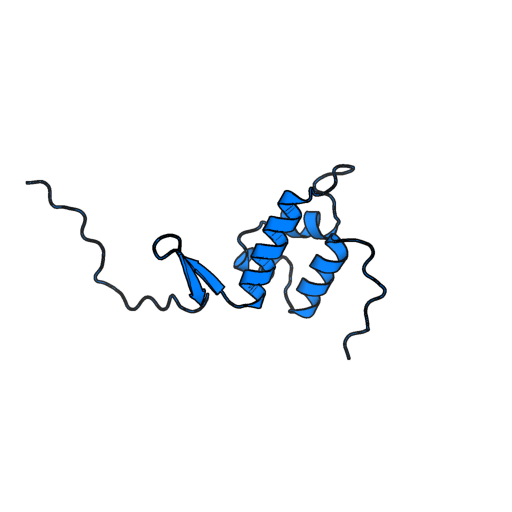 A CA 1
ATOM 537 C C . ALA A 1 70 ? -5.782 -6.651 6.310 1.00 93.69 70 ALA A C 1
ATOM 539 O O . ALA A 1 70 ? -6.524 -7.591 6.584 1.00 93.69 70 ALA A O 1
ATOM 540 N N . LEU A 1 71 ? -5.193 -5.901 7.241 1.00 94.44 71 LEU A N 1
ATOM 541 C CA . LEU A 1 71 ? -5.355 -6.086 8.680 1.00 94.44 71 LEU A CA 1
ATOM 542 C C . LEU A 1 71 ? -6.561 -5.321 9.245 1.00 94.44 71 LEU A C 1
ATOM 544 O O . LEU A 1 71 ? -6.902 -5.512 10.411 1.00 94.44 71 LEU A O 1
ATOM 548 N N . GLY A 1 72 ? -7.194 -4.451 8.451 1.00 94.38 72 GLY A N 1
ATOM 549 C CA . GLY A 1 72 ? -8.276 -3.580 8.902 1.00 94.38 72 GLY A CA 1
ATOM 550 C C . GLY A 1 72 ? -7.829 -2.594 9.981 1.00 94.38 72 GLY A C 1
ATOM 551 O O . GLY A 1 72 ? -8.581 -2.347 10.926 1.00 94.38 72 GLY A O 1
ATOM 552 N N . VAL A 1 73 ? -6.611 -2.048 9.873 1.00 95.00 73 VAL A N 1
ATOM 553 C CA . VAL A 1 73 ? -6.021 -1.132 10.864 1.00 95.00 73 VAL A CA 1
ATOM 554 C C . VAL A 1 73 ? -5.608 0.216 10.274 1.00 95.00 73 VAL A C 1
ATOM 556 O O . VAL A 1 73 ? -5.196 0.318 9.127 1.00 95.00 73 VAL A O 1
ATOM 559 N N . THR A 1 74 ? -5.685 1.260 11.091 1.00 93.25 74 THR A N 1
ATOM 560 C CA . THR A 1 74 ? -5.120 2.592 10.856 1.00 93.25 74 THR A CA 1
ATOM 561 C C . THR A 1 74 ? -4.092 2.915 11.940 1.00 93.25 74 THR A C 1
ATOM 563 O O . THR A 1 74 ? -4.050 2.246 12.974 1.00 93.25 74 THR A O 1
ATOM 566 N N . PHE A 1 75 ? -3.258 3.930 11.726 1.00 93.31 75 PHE A N 1
ATOM 567 C CA . PHE A 1 75 ? -2.278 4.385 12.709 1.00 93.31 75 PHE A CA 1
ATOM 568 C C . PHE A 1 75 ? -2.724 5.696 13.362 1.00 93.31 75 PHE A C 1
ATOM 570 O O . PHE A 1 75 ? -2.926 6.703 12.685 1.00 93.31 75 PHE A O 1
ATOM 577 N N . ASP A 1 76 ? -2.853 5.683 14.687 1.00 92.31 76 ASP A N 1
ATOM 578 C CA . ASP A 1 76 ? -3.123 6.872 15.490 1.00 92.31 76 ASP A CA 1
ATOM 579 C C . ASP A 1 76 ? -1.801 7.504 15.941 1.00 92.31 76 ASP A C 1
ATOM 581 O O . ASP A 1 76 ? -1.072 6.948 16.768 1.00 92.31 76 ASP A O 1
ATOM 585 N N . TRP A 1 77 ? -1.513 8.691 15.409 1.00 91.88 77 TRP A N 1
ATOM 586 C CA . TRP A 1 77 ? -0.314 9.464 15.728 1.00 91.88 77 TRP A CA 1
ATOM 587 C C . TRP A 1 77 ? -0.275 9.971 17.171 1.00 91.88 77 TRP A C 1
ATOM 589 O O . TRP A 1 77 ? 0.814 10.123 17.720 1.00 91.88 77 TRP A O 1
ATOM 599 N N . LEU A 1 78 ? -1.429 10.228 17.794 1.00 94.31 78 LEU A N 1
ATOM 600 C CA . LEU A 1 78 ? -1.494 10.782 19.148 1.00 94.31 78 LEU A CA 1
ATOM 601 C C . LEU A 1 78 ? -1.149 9.725 20.194 1.00 94.31 78 LEU A C 1
ATOM 603 O O . LEU A 1 78 ? -0.457 10.013 21.168 1.00 94.31 78 LEU A O 1
ATOM 607 N N . THR A 1 79 ? -1.624 8.497 19.990 1.00 94.81 79 THR A N 1
ATOM 608 C CA . THR A 1 79 ? -1.378 7.386 20.921 1.00 94.81 79 THR A CA 1
ATOM 609 C C . THR A 1 79 ? -0.224 6.483 20.494 1.00 94.81 79 THR A C 1
ATOM 611 O O . THR A 1 79 ? 0.244 5.667 21.292 1.00 94.81 79 THR A O 1
ATOM 614 N N . VAL A 1 80 ? 0.276 6.641 19.264 1.00 94.44 80 VAL A N 1
ATOM 615 C CA . VAL A 1 80 ? 1.323 5.806 18.656 1.00 94.44 80 VAL A CA 1
ATOM 616 C C . VAL A 1 80 ? 0.903 4.331 18.704 1.00 94.44 80 VAL A C 1
ATOM 618 O O . VAL A 1 80 ? 1.599 3.471 19.255 1.00 94.44 80 VAL A O 1
ATOM 621 N N . ARG A 1 81 ? -0.305 4.036 18.208 1.00 93.81 81 ARG A N 1
ATOM 622 C CA . ARG A 1 81 ? -0.912 2.691 18.201 1.00 93.81 81 ARG A CA 1
ATOM 623 C C . ARG A 1 81 ? -1.651 2.424 16.893 1.00 93.81 81 ARG A C 1
ATOM 625 O O . ARG A 1 81 ? -2.159 3.340 16.253 1.00 93.81 81 ARG A O 1
ATOM 632 N N . LEU A 1 82 ? -1.755 1.144 16.536 1.00 94.25 82 LEU A N 1
ATOM 633 C CA . LEU A 1 82 ? -2.697 0.692 15.514 1.00 94.25 82 LEU A CA 1
ATOM 634 C C . LEU A 1 82 ? -4.114 0.658 16.100 1.00 94.25 82 LEU A C 1
ATOM 636 O O . LEU A 1 82 ? -4.304 0.201 17.229 1.00 94.25 82 LEU A O 1
ATOM 640 N N . ARG A 1 83 ? -5.103 1.124 15.336 1.00 93.00 83 ARG A N 1
ATOM 641 C CA . ARG A 1 83 ? -6.531 1.105 15.686 1.00 93.00 83 ARG A CA 1
ATOM 642 C C . ARG A 1 83 ? -7.333 0.416 14.587 1.00 93.00 83 ARG A C 1
ATOM 644 O O . ARG A 1 83 ? -6.931 0.516 13.434 1.00 93.00 83 ARG A O 1
ATOM 651 N N . PRO A 1 84 ? -8.455 -0.253 14.887 1.00 92.75 84 PRO A N 1
ATOM 652 C CA . PRO A 1 84 ? -9.319 -0.792 13.841 1.00 92.75 84 PRO A CA 1
ATOM 653 C C . PRO A 1 84 ? -9.825 0.325 12.918 1.00 92.75 84 PRO A C 1
ATOM 655 O O . PRO A 1 84 ? -10.271 1.363 13.402 1.00 92.75 84 PRO A O 1
ATOM 658 N N . MET A 1 85 ? -9.812 0.112 11.601 1.00 85.44 85 MET A N 1
ATOM 659 C CA . MET A 1 85 ? -10.346 1.078 10.622 1.00 85.44 85 MET A CA 1
ATOM 660 C C . MET A 1 85 ? -11.861 1.291 10.768 1.00 85.44 85 MET A C 1
ATOM 662 O O . MET A 1 85 ? -12.376 2.323 10.360 1.00 85.44 85 MET A O 1
ATOM 666 N N . ALA A 1 86 ? -12.574 0.341 11.379 1.00 72.94 86 ALA A N 1
ATOM 667 C CA . ALA A 1 86 ? -14.013 0.419 11.638 1.00 72.94 86 ALA A CA 1
ATOM 668 C C . ALA A 1 86 ? -14.385 1.173 12.937 1.00 72.94 86 ALA A C 1
ATOM 670 O O . ALA A 1 86 ? -15.553 1.179 13.315 1.00 72.94 86 ALA A O 1
ATOM 671 N N . ALA A 1 87 ? -13.421 1.763 13.657 1.00 54.09 87 ALA A N 1
ATOM 672 C CA . ALA A 1 87 ? -13.657 2.296 15.003 1.00 54.09 87 ALA A CA 1
ATOM 673 C C . ALA A 1 87 ? -14.281 3.703 15.062 1.00 54.09 87 ALA A C 1
ATOM 675 O O . ALA A 1 87 ? -14.672 4.126 16.147 1.00 54.09 87 ALA A O 1
ATOM 676 N N . ASP A 1 88 ? -14.456 4.403 13.939 1.00 47.00 88 ASP A N 1
ATOM 677 C CA . ASP A 1 88 ? -15.117 5.714 13.933 1.00 47.00 88 ASP A CA 1
ATOM 678 C C . ASP A 1 88 ? -16.647 5.579 13.798 1.00 47.00 88 ASP A C 1
ATOM 680 O O . ASP A 1 88 ? -17.279 6.188 12.935 1.00 47.00 88 ASP A O 1
ATOM 684 N N . ILE A 1 89 ? -17.280 4.820 14.702 1.00 41.66 89 ILE A N 1
ATOM 685 C CA . ILE A 1 89 ? -18.605 5.237 15.173 1.00 41.66 89 ILE A CA 1
ATOM 686 C C . ILE A 1 89 ? -18.332 6.374 16.149 1.00 41.66 89 ILE A C 1
ATOM 688 O O . ILE A 1 89 ? -18.069 6.167 17.333 1.00 41.66 89 ILE A O 1
ATOM 692 N N . VAL A 1 90 ? -18.371 7.594 15.623 1.00 43.12 90 VAL A N 1
ATOM 693 C CA . VAL A 1 90 ? -18.483 8.803 16.430 1.00 43.12 90 VAL A CA 1
ATOM 694 C C . VAL A 1 90 ? -19.794 8.703 17.212 1.00 43.12 90 VAL A C 1
ATOM 696 O O . VAL A 1 90 ? -20.865 9.027 16.705 1.00 43.12 90 VAL A O 1
ATOM 699 N N . VAL A 1 91 ? -19.721 8.258 18.465 1.00 42.06 91 VAL A N 1
ATOM 700 C CA . VAL A 1 91 ? -20.705 8.654 19.474 1.00 42.06 91 VAL A CA 1
ATOM 701 C C . VAL A 1 91 ? -20.381 10.120 19.780 1.00 42.06 91 VAL A C 1
ATOM 703 O O . VAL A 1 91 ? -19.440 10.408 20.514 1.00 42.06 91 VAL A O 1
ATOM 706 N N . GLY A 1 92 ? -21.046 11.066 19.109 1.00 36.16 92 GLY A N 1
ATOM 707 C CA . GLY A 1 92 ? -20.877 12.501 19.398 1.00 36.16 92 GLY A CA 1
ATOM 708 C C . GLY A 1 92 ? -21.487 12.892 20.756 1.00 36.16 92 GLY A C 1
ATOM 709 O O . GLY A 1 92 ? -22.091 12.036 21.402 1.00 36.16 92 GLY A O 1
ATOM 710 N N . PRO A 1 93 ? -21.471 14.177 21.168 1.00 45.44 93 PRO A N 1
ATOM 711 C CA . PRO A 1 93 ? -20.614 15.296 20.772 1.00 45.44 93 PRO A CA 1
ATOM 712 C C . PRO A 1 93 ? -20.072 16.040 22.021 1.00 45.44 93 PRO A C 1
ATOM 714 O O . PRO A 1 93 ? -20.773 16.886 22.569 1.00 45.44 93 PRO A O 1
ATOM 717 N N . GLU A 1 94 ? -18.845 15.779 22.496 1.00 51.66 94 GLU A N 1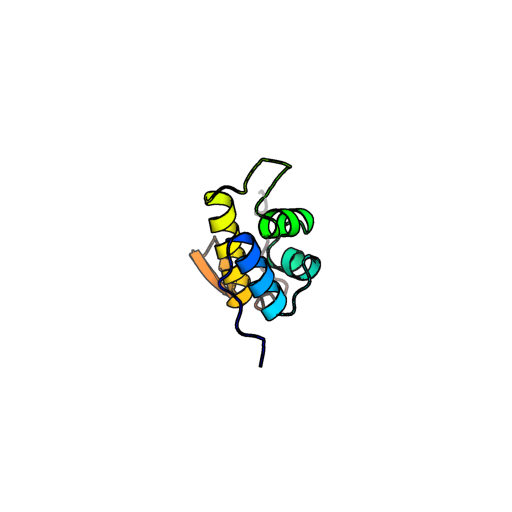
ATOM 718 C CA . GLU A 1 94 ? -18.396 16.448 23.743 1.00 51.66 94 GLU A CA 1
ATOM 719 C C . GLU A 1 94 ? -16.900 16.771 23.870 1.00 51.66 94 GLU A C 1
ATOM 721 O O . GLU A 1 94 ? -16.416 17.058 24.959 1.00 51.66 94 GLU A O 1
ATOM 726 N N . ALA A 1 95 ? -16.133 16.797 22.778 1.00 49.00 95 ALA A N 1
ATOM 727 C CA . ALA A 1 95 ? -14.690 17.025 22.891 1.00 49.00 95 ALA A CA 1
ATOM 728 C C . ALA A 1 9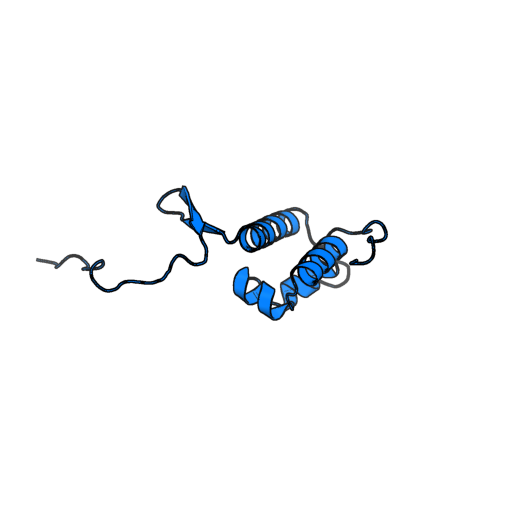5 ? -14.112 17.963 21.825 1.00 49.00 95 ALA A C 1
ATOM 730 O O . ALA A 1 95 ? -13.192 17.586 21.110 1.00 49.00 95 ALA A O 1
ATOM 731 N N . TYR A 1 96 ? -14.610 19.203 21.749 1.00 53.75 96 TYR A N 1
ATOM 732 C CA . TYR A 1 96 ? -13.742 20.356 21.465 1.00 53.75 96 TYR A CA 1
ATOM 733 C C . TYR A 1 96 ? -14.412 21.683 21.860 1.00 53.75 96 TYR A C 1
ATOM 735 O O . TYR A 1 96 ? -15.286 22.188 21.158 1.00 53.75 96 TYR A O 1
ATOM 743 N N . LEU A 1 97 ? -13.966 22.279 22.968 1.00 50.62 97 LEU A N 1
ATOM 744 C CA . LEU A 1 97 ? -14.162 23.700 23.268 1.00 50.62 97 LEU A CA 1
ATOM 745 C C . LEU A 1 97 ? -12.787 24.378 23.173 1.00 50.62 97 LEU A C 1
ATOM 747 O O . LEU A 1 97 ? -11.928 24.092 24.010 1.00 50.62 97 LEU A O 1
ATOM 751 N N . PRO A 1 98 ? -12.534 25.256 22.186 1.00 51.06 98 PRO A N 1
ATOM 752 C CA . PRO A 1 98 ? -11.325 26.070 22.200 1.00 51.06 98 PRO A CA 1
ATOM 753 C C . PRO A 1 98 ? -11.366 27.053 23.388 1.00 51.06 98 PRO A C 1
ATOM 755 O O . PRO A 1 98 ? -12.453 27.413 23.856 1.00 51.06 98 PRO A O 1
ATOM 758 N N . PRO A 1 99 ? -10.205 27.502 23.900 1.00 54.28 99 PRO A N 1
ATOM 759 C CA . PRO A 1 99 ? -10.147 28.322 25.106 1.00 54.28 99 PRO A CA 1
ATOM 760 C C . PRO A 1 99 ? -10.905 29.643 24.925 1.00 54.28 99 PRO A C 1
ATOM 762 O O . PRO A 1 99 ? -10.705 30.365 23.944 1.00 54.28 99 PRO A O 1
ATOM 765 N N . ARG A 1 100 ? -11.754 29.986 25.903 1.00 56.28 100 ARG A N 1
ATOM 766 C CA . ARG A 1 100 ? -12.349 31.324 26.003 1.00 56.28 100 ARG A CA 1
ATOM 767 C C . ARG A 1 100 ? -11.233 32.307 26.354 1.00 56.28 100 ARG A C 1
ATOM 769 O O . ARG A 1 100 ? -10.629 32.189 27.417 1.00 56.28 100 ARG A O 1
ATOM 776 N N . LYS A 1 101 ? -10.948 33.252 25.456 1.00 58.09 101 LYS A N 1
ATOM 777 C CA . LYS A 1 101 ? -10.113 34.413 25.783 1.00 58.09 101 LYS A CA 1
ATOM 778 C C . LYS A 1 101 ? -10.871 35.253 26.816 1.00 58.09 101 LYS A C 1
ATOM 780 O O . LYS A 1 101 ? -12.016 35.623 26.554 1.00 58.09 101 LYS A O 1
ATOM 785 N N . GLY A 1 102 ? -10.257 35.444 27.982 1.00 60.81 102 GLY A N 1
ATOM 786 C CA . GLY A 1 102 ? -10.643 36.476 28.946 1.00 60.81 102 GLY A CA 1
ATOM 787 C C . GLY A 1 102 ? -10.198 37.855 28.488 1.00 60.81 102 GLY A C 1
ATOM 788 O O . GLY A 1 102 ? -9.314 37.917 27.599 1.00 60.81 102 GLY A O 1
#